Protein AF-A0A1B6FJM4-F1 (afdb_monomer_lite)

Sequence (148 aa):
LAMIADRFTEESERSKALGIALAFISFGCLVAPPFGGALYQFAGKEVPFLILAFVSLMDGFMLLLVMKPFKESMRDKREVGAAPTVPIWRLFMDPYIAVCAGALMMSNVALACLEQTISLWMEDNLTTDNWKIGMIWLPAFFPHVLGV

InterPro domains:
  IPR011701 Major facilitator superfamily [PF07690] (2-121)
  IPR020846 Major facilitator superfamily domain [PS50850] (1-71)
  IPR036259 MFS transporter superfamily [G3DSA:1.20.1250.20] (1-148)
  IPR036259 MFS transporter superfamily [SSF103473] (2-147)
  IPR050930 Major Facilitator Superfamily Vesicular Transporter [PTHR23506] (1-147)

pLDDT: mean 77.0, std 12.1, range [42.94, 94.31]

Structure (mmCIF, N/CA/C/O backbone):
data_AF-A0A1B6FJM4-F1
#
_entry.id   AF-A0A1B6FJM4-F1
#
loop_
_atom_site.group_PDB
_atom_site.id
_atom_site.type_symbol
_atom_site.label_atom_id
_atom_site.label_alt_id
_atom_site.label_comp_id
_atom_site.label_asym_id
_atom_site.label_entity_id
_atom_site.label_seq_id
_atom_site.pdbx_PDB_ins_code
_atom_site.Cartn_x
_atom_site.Cartn_y
_atom_site.Cartn_z
_atom_site.occupancy
_atom_site.B_iso_or_equiv
_atom_site.auth_seq_id
_atom_site.auth_comp_id
_atom_site.auth_asym_id
_atom_site.auth_atom_id
_atom_site.pdbx_PDB_model_num
ATOM 1 N N . LEU A 1 1 ? 2.940 -0.341 -12.141 1.00 64.81 1 LEU A N 1
ATOM 2 C CA . LEU A 1 1 ? 4.424 -0.315 -12.216 1.00 64.81 1 LEU A CA 1
ATOM 3 C C . LEU A 1 1 ? 4.950 -0.857 -13.545 1.00 64.81 1 LEU A C 1
ATOM 5 O O . LEU A 1 1 ? 5.543 -0.079 -14.276 1.00 64.81 1 LEU A O 1
ATOM 9 N N . ALA A 1 2 ? 4.673 -2.114 -13.924 1.00 68.12 2 ALA A N 1
ATOM 10 C CA . ALA A 1 2 ? 5.120 -2.669 -15.215 1.00 68.12 2 ALA A CA 1
ATOM 11 C C . ALA A 1 2 ? 4.677 -1.832 -16.436 1.00 68.12 2 ALA A C 1
ATOM 13 O O . ALA A 1 2 ? 5.475 -1.566 -17.324 1.00 68.12 2 ALA A O 1
ATOM 14 N N . MET A 1 3 ? 3.438 -1.329 -16.429 1.00 67.94 3 MET A N 1
ATOM 15 C CA . MET A 1 3 ? 2.909 -0.444 -17.480 1.00 67.94 3 MET A CA 1
ATOM 16 C C . MET A 1 3 ? 3.618 0.925 -17.550 1.00 67.94 3 MET A C 1
ATOM 18 O O . MET A 1 3 ? 3.718 1.513 -18.619 1.00 67.94 3 MET A O 1
ATOM 22 N N . ILE A 1 4 ? 4.126 1.430 -16.421 1.00 70.31 4 ILE A N 1
ATOM 23 C CA . ILE A 1 4 ? 4.894 2.685 -16.361 1.00 70.31 4 ILE A CA 1
ATOM 24 C C . ILE A 1 4 ? 6.312 2.428 -16.875 1.00 70.31 4 ILE A C 1
ATOM 26 O O . ILE A 1 4 ? 6.810 3.176 -17.708 1.00 70.31 4 ILE A O 1
ATOM 30 N N . ALA A 1 5 ? 6.928 1.331 -16.429 1.00 65.94 5 ALA A N 1
ATOM 31 C CA . ALA A 1 5 ? 8.262 0.924 -16.855 1.00 65.94 5 ALA A CA 1
ATOM 32 C C . ALA A 1 5 ? 8.359 0.648 -18.364 1.00 65.94 5 ALA A C 1
ATOM 34 O O . ALA A 1 5 ? 9.430 0.821 -18.929 1.00 65.94 5 ALA A O 1
ATOM 35 N N . ASP A 1 6 ? 7.257 0.244 -19.003 1.00 65.19 6 ASP A N 1
ATOM 36 C CA . ASP A 1 6 ? 7.198 0.028 -20.453 1.00 65.19 6 ASP A CA 1
ATOM 37 C C . ASP A 1 6 ? 7.016 1.322 -21.261 1.00 65.19 6 ASP A C 1
ATOM 39 O O . ASP A 1 6 ? 7.381 1.385 -22.429 1.00 65.19 6 ASP A O 1
ATOM 43 N N . ARG A 1 7 ? 6.440 2.365 -20.650 1.00 65.44 7 ARG A N 1
ATOM 44 C CA . ARG A 1 7 ? 6.142 3.637 -21.323 1.00 65.44 7 ARG A CA 1
ATOM 45 C C . ARG A 1 7 ? 7.310 4.625 -21.287 1.00 65.44 7 ARG A C 1
ATOM 47 O O . ARG A 1 7 ? 7.394 5.478 -22.164 1.00 65.44 7 ARG A O 1
ATOM 54 N N . PHE A 1 8 ? 8.187 4.514 -20.290 1.00 64.88 8 PHE A N 1
ATOM 55 C CA . PHE A 1 8 ? 9.391 5.334 -20.152 1.00 64.88 8 PHE A CA 1
ATOM 56 C C . PHE A 1 8 ? 10.628 4.482 -20.457 1.00 64.88 8 PHE A C 1
ATOM 58 O O . PHE A 1 8 ? 11.049 3.672 -19.632 1.00 64.88 8 PHE A O 1
ATOM 65 N N . THR A 1 9 ? 11.194 4.653 -21.653 1.00 59.97 9 THR A N 1
ATOM 66 C CA . THR A 1 9 ? 12.409 3.951 -22.103 1.00 59.97 9 THR A CA 1
ATOM 67 C C . THR A 1 9 ? 13.692 4.561 -21.534 1.00 59.97 9 THR A C 1
ATOM 69 O O . THR A 1 9 ? 14.680 3.849 -21.378 1.00 59.97 9 THR A O 1
ATOM 72 N N . GLU A 1 10 ? 13.670 5.849 -21.177 1.00 73.44 10 GLU A N 1
ATOM 73 C CA . GLU A 1 10 ? 14.772 6.544 -20.503 1.00 73.44 10 GLU A CA 1
ATOM 74 C C . GLU A 1 10 ? 14.863 6.141 -19.026 1.00 73.44 10 GLU A C 1
ATOM 76 O O . GLU A 1 10 ? 13.898 6.259 -18.268 1.00 73.44 10 GLU A O 1
ATOM 81 N N . GLU A 1 11 ? 16.037 5.675 -18.592 1.00 69.88 11 GLU A N 1
ATOM 82 C CA . GLU A 1 11 ? 16.238 5.121 -17.247 1.00 69.88 11 GLU A CA 1
ATOM 83 C C . GLU A 1 11 ? 16.029 6.168 -16.139 1.00 69.88 11 GLU A C 1
ATOM 85 O O . GLU A 1 11 ? 15.452 5.863 -15.089 1.00 69.88 11 GLU A O 1
ATOM 90 N N . SER A 1 12 ? 16.418 7.419 -16.407 1.00 73.25 12 SER A N 1
ATOM 91 C CA . SER A 1 12 ? 16.243 8.553 -15.493 1.00 73.25 12 SER A CA 1
ATOM 92 C C . SER A 1 12 ? 14.768 8.944 -15.324 1.00 73.25 12 SER A C 1
ATOM 94 O O . SER A 1 12 ? 14.282 9.092 -14.198 1.00 73.25 12 SER A O 1
ATOM 96 N N . GLU A 1 13 ? 14.020 9.036 -16.426 1.00 76.12 13 GLU A N 1
ATOM 97 C CA . GLU A 1 13 ? 12.589 9.350 -16.414 1.00 76.12 13 GLU A CA 1
ATOM 98 C C . GLU A 1 13 ? 11.762 8.204 -15.829 1.00 76.12 13 GLU A C 1
ATOM 100 O O . GLU A 1 13 ? 10.841 8.442 -15.046 1.00 76.12 13 GLU A O 1
ATOM 105 N N . ARG A 1 14 ? 12.138 6.955 -16.129 1.00 75.56 14 ARG A N 1
ATOM 106 C CA . ARG A 1 14 ? 11.522 5.753 -15.562 1.00 75.56 14 ARG A CA 1
ATOM 107 C C . ARG A 1 14 ? 11.674 5.714 -14.048 1.00 75.56 14 ARG A C 1
ATOM 109 O O . ARG A 1 14 ? 10.687 5.476 -13.357 1.00 75.56 14 ARG A O 1
ATOM 116 N N . SER A 1 15 ? 12.880 5.957 -13.530 1.00 78.06 15 SER A N 1
ATOM 117 C CA . SER A 1 15 ? 13.133 5.975 -12.085 1.00 78.06 15 SER A CA 1
ATOM 118 C C . SER A 1 15 ? 12.315 7.068 -11.391 1.00 78.06 15 SER A C 1
ATOM 120 O O . SER A 1 15 ? 11.637 6.802 -10.400 1.00 78.06 15 SER A O 1
ATOM 122 N N . LYS A 1 16 ? 12.259 8.273 -11.978 1.00 81.56 16 LYS A N 1
ATOM 123 C CA . LYS A 1 16 ? 11.437 9.379 -11.467 1.00 81.56 16 LYS A CA 1
ATOM 124 C C . LYS A 1 16 ? 9.940 9.045 -11.472 1.00 81.56 16 LYS A C 1
ATOM 126 O O . LYS A 1 16 ? 9.261 9.270 -10.473 1.00 81.56 16 LYS A O 1
ATOM 131 N N . ALA A 1 17 ? 9.420 8.494 -12.569 1.00 79.69 17 ALA A N 1
ATOM 132 C CA . ALA A 1 17 ? 8.010 8.127 -12.688 1.00 79.69 17 ALA A CA 1
ATOM 133 C C . ALA A 1 17 ? 7.622 6.983 -11.735 1.00 79.69 17 ALA A C 1
ATOM 135 O O . ALA A 1 17 ? 6.554 7.023 -11.125 1.00 79.69 17 ALA A O 1
ATOM 136 N N . LEU A 1 18 ? 8.495 5.983 -11.573 1.00 82.94 18 LEU A N 1
ATOM 137 C CA . LEU A 1 18 ? 8.306 4.903 -10.604 1.00 82.94 18 LEU A CA 1
ATOM 138 C C . LEU A 1 18 ? 8.356 5.427 -9.166 1.00 82.94 18 LEU A C 1
ATOM 140 O O . LEU A 1 18 ? 7.500 5.040 -8.377 1.00 82.94 18 LEU A O 1
ATOM 144 N N . GLY A 1 19 ? 9.289 6.327 -8.843 1.00 84.06 19 GLY A N 1
ATOM 145 C CA . GLY A 1 19 ? 9.390 6.957 -7.524 1.00 84.06 19 GLY A CA 1
ATOM 146 C C . GLY A 1 19 ? 8.126 7.733 -7.153 1.00 84.06 19 GLY A C 1
ATOM 147 O O . GLY A 1 19 ? 7.558 7.514 -6.088 1.00 84.06 19 GLY A O 1
ATOM 148 N N . ILE A 1 20 ? 7.608 8.552 -8.074 1.00 85.62 20 ILE A N 1
ATOM 149 C CA . ILE A 1 20 ? 6.339 9.271 -7.877 1.00 85.62 20 ILE A CA 1
ATOM 150 C C . ILE A 1 20 ? 5.178 8.285 -7.673 1.00 85.62 20 ILE A C 1
ATOM 152 O O . ILE A 1 20 ? 4.362 8.468 -6.772 1.00 85.62 20 ILE A O 1
ATOM 156 N N . ALA A 1 21 ? 5.104 7.216 -8.473 1.00 86.38 21 ALA A N 1
ATOM 157 C CA . ALA A 1 21 ? 4.059 6.204 -8.325 1.00 86.38 21 ALA A CA 1
ATOM 158 C C . ALA A 1 21 ? 4.135 5.471 -6.972 1.00 86.38 21 ALA A C 1
ATOM 160 O O . ALA A 1 21 ? 3.105 5.252 -6.339 1.00 86.38 21 ALA A O 1
ATOM 161 N N . LEU A 1 22 ? 5.339 5.117 -6.515 1.00 83.75 22 LEU A N 1
ATOM 162 C CA . LEU A 1 22 ? 5.575 4.487 -5.213 1.00 83.75 22 LEU A CA 1
ATOM 163 C C . LEU A 1 22 ? 5.183 5.415 -4.055 1.00 83.75 22 LEU A C 1
ATOM 165 O O . LEU A 1 22 ? 4.537 4.955 -3.114 1.00 83.75 22 LEU A O 1
ATOM 169 N N . ALA A 1 23 ? 5.481 6.713 -4.158 1.00 85.94 23 ALA A N 1
ATOM 170 C CA . ALA A 1 23 ? 5.066 7.708 -3.172 1.00 85.94 23 ALA A CA 1
ATOM 171 C C . ALA A 1 23 ? 3.535 7.795 -3.052 1.00 85.94 23 ALA A C 1
ATOM 173 O O . ALA A 1 23 ? 3.002 7.792 -1.943 1.00 85.94 23 ALA A O 1
ATOM 174 N N . PHE A 1 24 ? 2.804 7.787 -4.175 1.00 87.12 24 PHE A N 1
ATOM 175 C CA . PHE A 1 24 ? 1.336 7.766 -4.148 1.00 87.12 24 PHE A CA 1
ATOM 176 C C . PHE A 1 24 ? 0.759 6.472 -3.562 1.00 87.12 24 PHE A C 1
ATOM 178 O O . PHE A 1 24 ? -0.247 6.526 -2.855 1.00 87.12 24 PHE A O 1
ATOM 185 N N . ILE A 1 25 ? 1.386 5.319 -3.817 1.00 87.19 25 ILE A N 1
ATOM 186 C CA . ILE A 1 25 ? 0.974 4.041 -3.215 1.00 87.19 25 ILE A CA 1
ATOM 187 C C . ILE A 1 25 ? 1.159 4.088 -1.695 1.00 87.19 25 ILE A C 1
ATOM 189 O O . ILE A 1 25 ? 0.222 3.780 -0.964 1.00 87.19 25 ILE A O 1
ATOM 193 N N . SER A 1 26 ? 2.333 4.516 -1.223 1.00 83.12 26 SER A N 1
ATOM 194 C CA . SER A 1 26 ? 2.622 4.661 0.209 1.00 83.12 26 SER A CA 1
ATOM 195 C C . SER A 1 26 ? 1.643 5.629 0.884 1.00 83.12 26 SER A C 1
ATOM 197 O O . SER A 1 26 ? 1.044 5.296 1.909 1.00 83.12 26 SER A O 1
ATOM 199 N N . PHE A 1 27 ? 1.383 6.781 0.259 1.00 85.06 27 PHE A N 1
ATOM 200 C CA . PHE A 1 27 ? 0.394 7.743 0.741 1.00 85.06 27 PHE A CA 1
ATOM 201 C C . PHE A 1 27 ? -1.010 7.127 0.854 1.00 85.06 27 PHE A C 1
ATOM 203 O O . PHE A 1 27 ? -1.680 7.293 1.873 1.00 85.06 27 PHE A O 1
ATOM 210 N N . GLY A 1 28 ? -1.445 6.374 -0.162 1.00 86.00 28 GLY A N 1
ATOM 211 C CA . GLY A 1 28 ? -2.743 5.697 -0.166 1.00 86.00 28 GLY A CA 1
ATOM 212 C C . GLY A 1 28 ? -2.872 4.636 0.929 1.00 86.00 28 GLY A C 1
ATOM 213 O O . GLY A 1 28 ? -3.866 4.626 1.655 1.00 86.00 28 GLY A O 1
ATOM 214 N N . CYS A 1 29 ? -1.854 3.787 1.095 1.00 81.94 29 CYS A N 1
ATOM 215 C CA . CYS A 1 29 ? -1.807 2.783 2.161 1.00 81.94 29 CYS A CA 1
ATOM 216 C C . CYS A 1 29 ? -1.904 3.411 3.548 1.00 81.94 29 CYS A C 1
ATOM 218 O O . CYS A 1 29 ? -2.461 2.801 4.453 1.00 81.94 29 CYS A O 1
ATOM 220 N N . LEU A 1 30 ? -1.400 4.631 3.713 1.00 78.25 30 LEU A N 1
ATOM 221 C CA . LEU A 1 30 ? -1.397 5.269 5.010 1.00 78.25 30 LEU A CA 1
ATOM 222 C C . LEU A 1 30 ? -2.686 6.020 5.344 1.00 78.25 30 LEU A C 1
ATOM 224 O O . LEU A 1 30 ? -3.141 5.997 6.485 1.00 78.25 30 LEU A O 1
ATOM 228 N N . VAL A 1 31 ? -3.302 6.681 4.367 1.00 81.31 31 VAL A N 1
ATOM 229 C CA . VAL A 1 31 ? -4.604 7.330 4.582 1.00 81.31 31 VAL A CA 1
ATOM 230 C C . VAL A 1 31 ? -5.713 6.285 4.792 1.00 81.31 31 VAL A C 1
ATOM 232 O O . VAL A 1 31 ? -6.739 6.587 5.403 1.00 81.31 31 VAL A O 1
ATOM 235 N N . ALA A 1 32 ? -5.502 5.041 4.348 1.00 83.50 32 ALA A N 1
ATOM 236 C CA . ALA A 1 32 ? -6.491 3.972 4.429 1.00 83.50 32 ALA A CA 1
ATOM 237 C C . ALA A 1 32 ? -6.910 3.582 5.870 1.00 83.50 32 ALA A C 1
ATOM 239 O O . ALA A 1 32 ? -8.116 3.606 6.115 1.00 83.50 32 ALA A O 1
ATOM 240 N N . PRO A 1 33 ? -6.018 3.283 6.840 1.00 81.69 33 PRO A N 1
ATOM 241 C CA . PRO A 1 33 ? -6.414 2.965 8.218 1.00 81.69 33 PRO A CA 1
ATOM 242 C C . PRO A 1 33 ? -7.252 4.042 8.938 1.00 81.69 33 PRO A C 1
ATOM 244 O O . PRO A 1 33 ? -8.322 3.701 9.449 1.00 81.69 33 PRO A O 1
ATOM 247 N N . PRO A 1 34 ? -6.859 5.336 8.975 1.00 81.31 34 PRO A N 1
ATOM 248 C CA . PRO A 1 34 ? -7.649 6.355 9.663 1.00 81.31 34 PRO A CA 1
ATOM 249 C C . PRO A 1 34 ? -8.975 6.624 8.948 1.00 81.31 34 PRO A C 1
ATOM 251 O O . PRO A 1 34 ? -10.013 6.707 9.601 1.00 81.31 34 PRO A O 1
ATOM 254 N N . PHE A 1 35 ? -8.974 6.716 7.612 1.00 82.31 35 PHE A N 1
ATOM 255 C CA . PHE A 1 35 ? -10.196 6.975 6.849 1.00 82.31 35 PHE A CA 1
ATOM 256 C C . PHE A 1 35 ? -11.156 5.779 6.899 1.00 82.31 35 PHE A C 1
ATOM 258 O O . PHE A 1 35 ? -12.349 5.952 7.138 1.00 82.31 35 PHE A O 1
ATOM 265 N N . GLY A 1 36 ? -10.637 4.559 6.758 1.00 82.31 36 GLY A N 1
ATOM 266 C CA . GLY A 1 36 ? -11.401 3.320 6.877 1.00 82.31 36 GLY A CA 1
ATOM 267 C C . GLY A 1 36 ? -12.023 3.150 8.262 1.00 82.31 36 GLY A C 1
ATOM 268 O O . GLY A 1 36 ? -13.216 2.865 8.353 1.00 82.31 36 GLY A O 1
ATOM 269 N N . GLY A 1 37 ? -11.260 3.412 9.331 1.00 80.12 37 GLY A N 1
ATOM 270 C CA . GLY A 1 37 ? -11.760 3.382 10.709 1.00 80.12 37 GLY A CA 1
ATOM 271 C C . GLY A 1 37 ? -12.845 4.432 10.978 1.00 80.12 37 GLY A C 1
ATOM 272 O O . GLY A 1 37 ? -13.855 4.122 11.612 1.00 80.12 37 GLY A O 1
ATOM 273 N N . ALA A 1 38 ? -12.690 5.650 10.439 1.00 81.75 38 ALA A N 1
ATOM 274 C CA . ALA A 1 38 ? -13.706 6.704 10.534 1.00 81.75 38 ALA A CA 1
ATOM 275 C C . ALA A 1 38 ? -15.005 6.291 9.839 1.00 81.75 38 ALA A C 1
ATOM 277 O O . ALA A 1 38 ? -16.082 6.336 10.431 1.00 81.75 38 ALA A O 1
ATOM 278 N N . LEU A 1 39 ? -14.903 5.880 8.573 1.00 81.62 39 LEU A N 1
ATOM 279 C CA . LEU A 1 39 ? -16.060 5.521 7.762 1.00 81.62 39 LEU A CA 1
ATOM 280 C C . LEU A 1 39 ? -16.793 4.315 8.345 1.00 81.62 39 LEU A C 1
ATOM 282 O O . LEU A 1 39 ? -18.022 4.315 8.373 1.00 81.62 39 LEU A O 1
ATOM 286 N N . TYR A 1 40 ? -16.055 3.329 8.856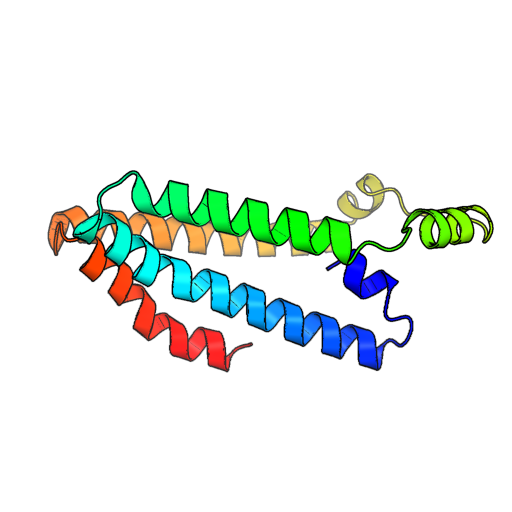 1.00 79.06 40 TYR A N 1
ATOM 287 C CA . TYR A 1 40 ? -16.634 2.173 9.529 1.00 79.06 40 TYR A CA 1
ATOM 288 C C . TYR A 1 40 ? -17.462 2.584 10.756 1.00 79.06 40 TYR A C 1
ATOM 290 O O . TYR A 1 40 ? -18.582 2.104 10.929 1.00 79.06 40 TYR A O 1
ATOM 298 N N . GLN A 1 41 ? -16.949 3.507 11.577 1.00 75.88 41 GLN A N 1
ATOM 299 C CA . GLN A 1 41 ? -17.623 3.945 12.799 1.00 75.88 41 GLN A CA 1
ATOM 300 C C . GLN A 1 41 ? -18.811 4.889 12.545 1.00 75.88 41 GLN A C 1
ATOM 302 O O . GLN A 1 41 ? -19.833 4.765 13.216 1.00 75.88 41 GLN A O 1
ATOM 307 N N . PHE A 1 42 ? -18.702 5.826 11.598 1.00 76.75 42 PHE A N 1
ATOM 308 C CA . PHE A 1 42 ? -19.734 6.848 11.367 1.00 76.75 42 PHE A CA 1
ATOM 309 C C . PHE A 1 42 ? -20.807 6.439 10.354 1.00 76.75 42 PHE A C 1
ATOM 311 O O . PHE A 1 42 ? -21.952 6.867 10.480 1.00 76.75 42 PHE A O 1
ATOM 318 N N . ALA A 1 43 ? -20.453 5.640 9.347 1.00 76.19 43 ALA A N 1
ATOM 319 C CA . ALA A 1 43 ? -21.342 5.294 8.237 1.00 76.19 43 ALA A CA 1
ATOM 320 C C . ALA A 1 43 ? -21.703 3.795 8.194 1.00 76.19 43 ALA A C 1
ATOM 322 O O . ALA A 1 43 ? -22.513 3.375 7.369 1.00 76.19 43 ALA A O 1
ATOM 323 N N . GLY A 1 44 ? -21.150 2.994 9.110 1.00 78.00 44 GLY A N 1
ATOM 324 C CA . GLY A 1 44 ? -21.411 1.564 9.234 1.00 78.00 44 GLY A CA 1
ATOM 325 C C . GLY A 1 44 ? -20.523 0.692 8.342 1.00 78.00 44 GLY A C 1
ATOM 326 O O . GLY A 1 44 ? -19.814 1.162 7.452 1.00 78.00 44 GLY A O 1
ATOM 327 N N . LYS A 1 45 ? -20.583 -0.625 8.574 1.00 77.25 45 LYS A N 1
ATOM 328 C CA . LYS A 1 45 ? -19.674 -1.625 7.983 1.00 77.25 45 LYS A CA 1
ATOM 329 C C . LYS A 1 45 ? -19.680 -1.709 6.453 1.00 77.25 45 LYS A C 1
ATOM 331 O O . LYS A 1 45 ? -18.702 -2.158 5.874 1.00 77.25 45 LYS A O 1
ATOM 336 N N . GLU A 1 46 ? -20.772 -1.320 5.796 1.00 81.94 46 GLU A N 1
ATOM 337 C CA . GLU A 1 46 ? -20.994 -1.551 4.355 1.00 81.94 46 GLU A CA 1
ATOM 338 C C . GLU A 1 46 ? -20.462 -0.404 3.485 1.00 81.94 46 GLU A C 1
ATOM 340 O O . GLU A 1 46 ? -20.080 -0.608 2.333 1.00 81.94 46 GLU A O 1
ATOM 345 N N . VAL A 1 47 ? -20.379 0.802 4.050 1.00 86.06 47 VAL A N 1
ATOM 346 C CA . VAL A 1 47 ? -20.012 2.027 3.330 1.00 86.06 47 VAL A CA 1
ATOM 347 C C . VAL A 1 47 ? -18.553 2.043 2.852 1.00 86.06 47 VAL A C 1
ATOM 349 O O . VAL A 1 47 ? -18.340 2.410 1.693 1.00 86.06 47 VAL A O 1
ATOM 352 N N . PRO A 1 48 ? -17.549 1.595 3.638 1.00 85.25 48 PRO A N 1
ATOM 353 C CA . PRO A 1 48 ? -16.178 1.472 3.146 1.00 85.25 48 PRO A CA 1
ATOM 354 C C . PRO A 1 48 ? -16.087 0.600 1.887 1.00 85.25 48 PRO A C 1
ATOM 356 O O . PRO A 1 48 ? -15.447 0.989 0.914 1.00 85.25 48 PRO A O 1
ATOM 359 N N . PHE A 1 49 ? -16.787 -0.539 1.860 1.00 86.88 49 PHE A N 1
ATOM 360 C CA . PHE A 1 49 ? -16.783 -1.443 0.706 1.00 86.88 49 PHE A CA 1
ATOM 361 C C . PHE A 1 49 ? -17.449 -0.824 -0.520 1.00 86.88 49 PHE A C 1
ATOM 363 O O . PHE A 1 49 ? -16.947 -0.984 -1.631 1.00 86.88 49 PHE A O 1
ATOM 370 N N . LEU A 1 50 ? -18.551 -0.096 -0.335 1.00 89.31 50 LEU A N 1
ATOM 371 C CA . LEU A 1 50 ? -19.257 0.545 -1.441 1.00 89.31 50 LEU A CA 1
ATOM 372 C C . LEU A 1 50 ? -18.427 1.674 -2.071 1.00 89.31 50 LEU A C 1
ATOM 374 O O . LEU A 1 50 ? -18.374 1.796 -3.294 1.00 89.31 50 LEU A O 1
ATOM 378 N N . ILE A 1 51 ? -17.720 2.452 -1.247 1.00 88.56 51 ILE A N 1
ATOM 379 C CA . ILE A 1 51 ? -16.791 3.486 -1.719 1.00 88.56 51 ILE A CA 1
ATOM 380 C C . ILE A 1 51 ? -15.609 2.848 -2.450 1.00 88.56 51 ILE A C 1
ATOM 382 O O . ILE A 1 51 ? -15.280 3.280 -3.553 1.00 88.56 51 ILE A O 1
ATOM 386 N N . LEU A 1 52 ? -15.011 1.788 -1.894 1.00 88.81 52 LEU A N 1
ATOM 387 C CA . LEU A 1 52 ? -13.930 1.050 -2.554 1.00 88.81 52 LEU A CA 1
ATOM 388 C C . LEU A 1 52 ? -14.374 0.472 -3.905 1.00 88.81 52 LEU A C 1
ATOM 390 O O . LEU A 1 52 ? -13.631 0.565 -4.881 1.00 88.81 52 LEU A O 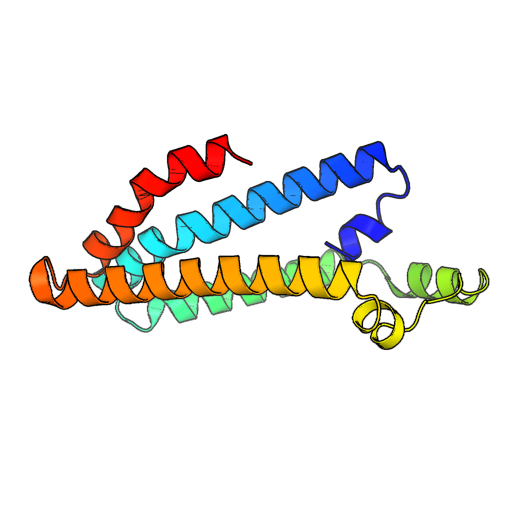1
ATOM 394 N N . ALA A 1 53 ? -15.593 -0.068 -3.989 1.00 90.56 53 ALA A N 1
ATOM 395 C CA . ALA A 1 53 ? -16.150 -0.588 -5.234 1.00 90.56 53 ALA A CA 1
ATOM 396 C C . ALA A 1 53 ? -16.322 0.518 -6.286 1.00 90.56 53 ALA A C 1
ATOM 398 O O . ALA A 1 53 ? -15.948 0.328 -7.442 1.00 90.56 53 ALA A O 1
ATOM 399 N N . PHE A 1 54 ? -16.834 1.688 -5.892 1.00 93.38 54 PHE A N 1
ATOM 400 C CA . PHE A 1 54 ? -16.994 2.820 -6.804 1.00 93.38 54 PHE A CA 1
ATOM 401 C C . PHE A 1 54 ? -15.644 3.375 -7.276 1.00 93.38 54 PHE A C 1
ATOM 403 O O . PHE A 1 54 ? -15.457 3.595 -8.471 1.00 93.38 54 PHE A O 1
ATOM 410 N N . VAL A 1 55 ? -14.680 3.537 -6.364 1.00 91.38 55 VAL A N 1
ATOM 411 C CA . VAL A 1 55 ? -13.313 3.972 -6.689 1.00 91.38 55 VAL A CA 1
ATOM 412 C C . VAL A 1 55 ? -12.640 2.981 -7.641 1.00 91.38 55 VAL A C 1
ATOM 414 O O . VAL A 1 55 ? -12.063 3.400 -8.640 1.00 91.38 55 VAL A O 1
ATOM 417 N N . SER A 1 56 ? -12.771 1.675 -7.389 1.00 91.50 56 SER A N 1
ATOM 418 C CA . SER A 1 56 ? -12.226 0.630 -8.262 1.00 91.50 56 SER A CA 1
ATOM 419 C C . SER A 1 56 ? -12.876 0.625 -9.647 1.00 91.50 56 SER A C 1
ATOM 421 O O . SER A 1 56 ? -12.178 0.466 -10.648 1.00 91.50 56 SER A O 1
ATOM 423 N N . LEU A 1 57 ? -14.191 0.844 -9.731 1.00 94.31 57 LEU A N 1
ATOM 424 C CA . LEU A 1 57 ? -14.895 0.952 -11.009 1.00 94.31 57 LEU A CA 1
ATOM 425 C C . LEU A 1 57 ? -14.407 2.176 -11.794 1.00 94.31 57 LEU A C 1
ATOM 427 O O . LEU A 1 57 ? -14.158 2.083 -12.996 1.00 94.31 57 LEU A O 1
ATOM 431 N N . MET A 1 58 ? -14.218 3.306 -11.110 1.00 92.44 58 MET A N 1
ATOM 432 C CA . MET A 1 58 ? -13.728 4.541 -11.716 1.00 92.44 58 MET A CA 1
ATOM 433 C C . MET A 1 58 ? -12.277 4.409 -12.206 1.00 92.44 58 MET A C 1
ATOM 435 O O . MET A 1 58 ? -11.980 4.826 -13.324 1.00 92.44 58 MET A O 1
ATOM 439 N N . ASP A 1 59 ? -11.398 3.777 -11.420 1.00 90.12 59 ASP A N 1
ATOM 440 C CA . ASP A 1 59 ? -10.019 3.457 -11.816 1.00 90.12 59 ASP A CA 1
ATOM 441 C C . ASP A 1 59 ? -9.988 2.511 -13.025 1.00 90.12 59 ASP A C 1
ATOM 443 O O . ASP A 1 59 ? -9.302 2.779 -14.010 1.00 90.12 59 ASP A O 1
ATOM 447 N N . GLY A 1 60 ? -10.823 1.466 -13.023 1.00 88.62 60 GLY A N 1
ATOM 448 C CA . GLY A 1 60 ? -10.974 0.559 -14.159 1.00 88.62 60 GLY A CA 1
ATOM 449 C C . GLY A 1 60 ? -11.443 1.275 -15.429 1.00 88.62 60 GLY A C 1
ATOM 450 O O . GLY A 1 60 ? -10.896 1.052 -16.508 1.00 88.62 60 GLY A O 1
ATOM 451 N N . PHE A 1 61 ? -12.409 2.188 -15.314 1.00 90.56 61 PHE A N 1
ATOM 452 C CA . PHE A 1 61 ? -12.863 3.003 -16.442 1.00 90.56 61 PHE A CA 1
ATOM 453 C C . PHE A 1 61 ? -11.767 3.950 -16.948 1.00 90.56 61 PHE A C 1
ATOM 455 O O . PHE A 1 61 ? -11.560 4.081 -18.155 1.00 90.56 61 PHE A O 1
ATOM 462 N N . MET A 1 62 ? -11.017 4.568 -16.036 1.00 86.06 62 MET A N 1
ATOM 463 C CA . MET A 1 62 ? -9.885 5.424 -16.377 1.00 86.06 62 MET A CA 1
ATOM 464 C C . MET A 1 62 ? -8.773 4.630 -17.073 1.00 86.06 62 MET A C 1
ATOM 466 O O . MET A 1 62 ? -8.248 5.090 -18.086 1.00 86.06 62 MET A O 1
ATOM 470 N N . LEU A 1 63 ? -8.469 3.413 -16.613 1.00 84.19 63 LEU A N 1
ATOM 471 C CA . LEU A 1 63 ? -7.552 2.492 -17.286 1.00 84.19 63 LEU A CA 1
ATOM 472 C C . LEU A 1 63 ? -8.045 2.134 -18.690 1.00 84.19 63 LEU A C 1
ATOM 474 O O . LEU A 1 63 ? -7.243 2.167 -19.618 1.00 84.19 63 LEU A O 1
ATOM 478 N N . LEU A 1 64 ? -9.343 1.869 -18.882 1.00 82.31 64 LEU A N 1
ATOM 479 C CA . LEU A 1 64 ? -9.919 1.587 -20.205 1.00 82.31 64 LEU A CA 1
ATOM 480 C C . LEU A 1 64 ? -9.805 2.777 -21.171 1.00 82.31 64 LEU A C 1
ATOM 482 O O . LEU A 1 64 ? -9.525 2.571 -22.350 1.00 82.31 64 LEU A O 1
ATOM 486 N N . LEU A 1 65 ? -9.986 4.011 -20.690 1.00 80.81 65 LEU A N 1
ATOM 487 C CA . LEU A 1 65 ? -9.832 5.219 -21.511 1.00 80.81 65 LEU A CA 1
ATOM 488 C C . LEU A 1 65 ? -8.363 5.555 -21.809 1.00 80.81 65 LEU A C 1
ATOM 490 O O . LEU A 1 65 ? -8.038 6.014 -22.906 1.00 80.81 65 LEU A O 1
ATOM 494 N N . VAL A 1 66 ? -7.471 5.353 -20.836 1.00 76.62 66 VAL A N 1
ATOM 495 C CA . VAL A 1 66 ? -6.040 5.678 -20.947 1.00 76.62 66 VAL A CA 1
ATOM 496 C C . VAL A 1 66 ? -5.269 4.593 -21.706 1.00 76.62 66 VAL A C 1
ATOM 498 O O . VAL A 1 66 ? -4.275 4.906 -22.371 1.00 76.62 66 VAL A O 1
ATOM 501 N N . MET A 1 67 ? -5.727 3.337 -21.674 1.00 65.62 67 MET A N 1
ATOM 502 C CA . MET A 1 67 ? -5.194 2.238 -22.484 1.00 65.62 67 MET A CA 1
ATOM 503 C C . MET A 1 67 ? -5.550 2.421 -23.971 1.00 65.62 67 MET A C 1
ATOM 505 O O . MET A 1 67 ? -6.366 1.703 -24.542 1.00 65.62 67 MET A O 1
ATOM 509 N N . LYS A 1 68 ? -4.862 3.344 -24.655 1.00 56.91 68 LYS A N 1
ATOM 510 C CA . LYS A 1 68 ? -4.618 3.238 -26.108 1.00 56.91 68 LYS A CA 1
ATOM 511 C C . LYS A 1 68 ? -3.819 1.955 -26.409 1.00 56.91 68 LYS A C 1
ATOM 513 O O . LYS A 1 68 ? -3.169 1.439 -25.499 1.00 56.91 68 LYS A O 1
ATOM 518 N N . PRO A 1 69 ? -3.906 1.375 -27.626 1.00 55.75 69 PRO A N 1
ATOM 519 C CA . PRO A 1 69 ? -3.777 -0.064 -27.833 1.00 55.75 69 PRO A CA 1
ATOM 520 C C . PRO A 1 69 ? -2.392 -0.579 -27.436 1.00 55.75 69 PRO A C 1
ATOM 522 O O . PRO A 1 69 ? -1.455 -0.612 -28.224 1.00 55.75 69 PRO A O 1
ATOM 525 N N . PHE A 1 70 ? -2.315 -1.119 -26.221 1.00 53.19 70 PHE A N 1
ATOM 526 C CA . PHE A 1 70 ? -1.207 -1.920 -25.692 1.00 53.19 70 PHE A CA 1
ATOM 527 C C . PHE A 1 70 ? -0.835 -3.105 -26.610 1.00 53.19 70 PHE A C 1
ATOM 529 O O . PHE A 1 70 ? 0.237 -3.699 -26.502 1.00 53.19 70 PHE A O 1
ATOM 536 N N . LYS A 1 71 ? -1.722 -3.425 -27.562 1.00 51.88 71 LYS A N 1
ATOM 537 C CA . LYS A 1 71 ? -1.510 -4.385 -28.642 1.00 51.88 71 LYS A CA 1
ATOM 538 C C . LYS A 1 71 ? -0.345 -4.006 -29.567 1.00 51.88 71 LYS A C 1
ATOM 540 O O . LYS A 1 71 ? 0.246 -4.920 -30.122 1.00 51.88 71 LYS A O 1
ATOM 545 N N . GLU A 1 72 ? 0.003 -2.725 -29.720 1.00 51.41 72 GLU A N 1
ATOM 546 C CA . GLU A 1 72 ? 1.158 -2.315 -30.540 1.00 51.41 72 GLU A CA 1
ATOM 547 C C . GLU A 1 72 ? 2.491 -2.525 -29.803 1.00 51.41 72 GLU A C 1
ATOM 549 O O . GLU A 1 72 ? 3.360 -3.186 -30.358 1.00 51.41 72 GLU A O 1
ATOM 554 N N . SER A 1 73 ? 2.618 -2.134 -28.524 1.00 51.62 73 SER A N 1
ATOM 555 C CA . SER A 1 73 ? 3.841 -2.378 -27.717 1.00 51.62 73 SER A CA 1
ATOM 556 C C . SER A 1 73 ? 4.136 -3.878 -27.519 1.00 51.62 73 SER A C 1
ATOM 558 O O . SER A 1 73 ? 5.271 -4.338 -27.648 1.00 51.62 73 SER A O 1
ATOM 560 N N . MET A 1 74 ? 3.097 -4.691 -27.279 1.00 50.75 74 MET A N 1
ATOM 561 C CA . MET A 1 74 ? 3.245 -6.153 -27.167 1.00 50.75 74 MET A CA 1
ATOM 562 C C . MET A 1 74 ? 3.551 -6.834 -28.507 1.00 50.75 74 MET A C 1
ATOM 564 O O . MET A 1 74 ? 4.148 -7.911 -28.518 1.00 50.75 74 MET A O 1
ATOM 568 N N . ARG A 1 75 ? 3.131 -6.242 -29.634 1.00 51.25 75 ARG A N 1
ATOM 569 C CA . ARG A 1 75 ? 3.466 -6.744 -30.971 1.00 51.25 75 ARG A CA 1
ATOM 570 C C . ARG A 1 75 ? 4.911 -6.397 -31.327 1.00 51.25 75 ARG A C 1
ATOM 572 O O . ARG A 1 75 ? 5.613 -7.274 -31.814 1.00 51.25 75 ARG A O 1
ATOM 579 N N . ASP A 1 76 ? 5.379 -5.211 -30.950 1.00 52.28 76 ASP A N 1
ATOM 580 C CA . ASP A 1 76 ? 6.764 -4.772 -31.147 1.00 52.28 76 ASP A CA 1
ATOM 581 C C . ASP A 1 76 ? 7.758 -5.626 -30.334 1.00 52.28 76 ASP A C 1
ATOM 583 O O . ASP A 1 76 ? 8.762 -6.094 -30.860 1.00 52.28 76 ASP A O 1
ATOM 587 N N . LYS A 1 77 ? 7.416 -5.999 -29.089 1.00 52.97 77 LYS A N 1
ATOM 588 C CA . LYS A 1 77 ? 8.189 -6.976 -28.284 1.00 52.97 77 LYS A CA 1
ATOM 589 C C . LYS A 1 77 ? 8.192 -8.407 -28.829 1.00 52.97 77 LYS A C 1
ATOM 591 O O . LYS A 1 77 ? 8.997 -9.228 -28.393 1.00 52.97 77 LYS A O 1
ATOM 596 N N . AR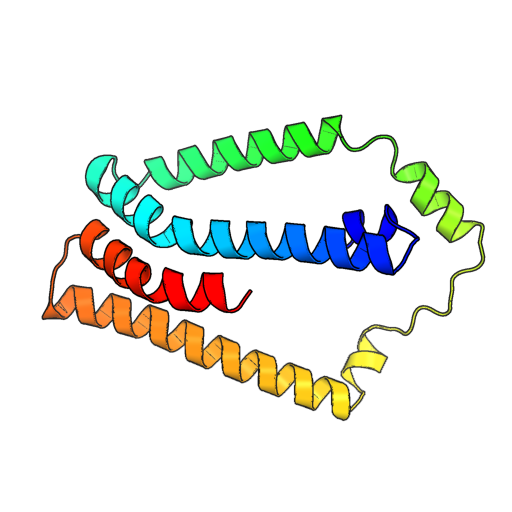G A 1 78 ? 7.256 -8.740 -29.721 1.00 50.12 78 ARG A N 1
ATOM 597 C CA . ARG A 1 78 ? 7.187 -10.047 -30.391 1.00 50.12 78 ARG A CA 1
ATOM 598 C C . ARG A 1 78 ? 7.941 -10.035 -31.725 1.00 50.12 78 ARG A C 1
ATOM 600 O O . ARG A 1 78 ? 8.378 -11.095 -32.162 1.00 50.12 78 ARG A O 1
ATOM 607 N N . GLU A 1 79 ? 8.085 -8.861 -32.343 1.00 48.59 79 GLU A N 1
ATOM 608 C CA . GLU A 1 79 ? 8.808 -8.628 -33.601 1.00 48.59 79 GLU A CA 1
ATOM 609 C C . GLU A 1 79 ? 10.306 -8.328 -33.360 1.00 48.59 79 GLU A C 1
ATOM 611 O O . GLU A 1 79 ? 11.155 -8.810 -34.110 1.00 48.59 79 GLU A O 1
ATOM 616 N N . VAL A 1 80 ? 10.662 -7.650 -32.262 1.00 49.06 80 VAL A N 1
ATOM 617 C CA . VAL A 1 80 ? 12.045 -7.497 -31.784 1.00 49.06 80 VAL A CA 1
ATOM 618 C C . VAL A 1 80 ? 12.377 -8.698 -30.903 1.00 49.06 80 VAL A C 1
ATOM 620 O O . VAL A 1 80 ? 11.918 -8.787 -29.767 1.00 49.06 80 VAL A O 1
ATOM 623 N N . GLY A 1 81 ? 13.125 -9.649 -31.471 1.00 42.94 81 GLY A N 1
ATOM 624 C CA . GLY A 1 81 ? 13.476 -10.944 -30.882 1.00 42.94 81 GLY A CA 1
ATOM 625 C C . GLY A 1 81 ? 13.589 -10.918 -29.360 1.00 42.94 81 GLY A C 1
ATOM 626 O O . GLY A 1 81 ? 14.418 -10.199 -28.807 1.00 42.94 81 GLY A O 1
ATOM 627 N N . ALA A 1 82 ? 12.724 -11.705 -28.712 1.00 45.75 82 ALA A N 1
ATOM 628 C CA . ALA A 1 82 ? 12.621 -11.838 -27.269 1.00 45.75 82 ALA A CA 1
ATOM 629 C C . ALA A 1 82 ? 14.012 -11.837 -26.620 1.00 45.75 82 ALA A C 1
ATOM 631 O O . ALA A 1 82 ? 14.757 -12.814 -26.729 1.00 45.75 82 ALA A O 1
ATOM 632 N N . ALA A 1 83 ? 14.353 -10.741 -25.934 1.00 52.41 83 ALA A N 1
ATOM 633 C CA . ALA A 1 83 ? 15.451 -10.747 -24.979 1.00 52.41 83 ALA A CA 1
ATOM 634 C C . ALA A 1 83 ? 15.281 -12.000 -24.102 1.00 52.41 83 ALA A C 1
ATOM 636 O O . ALA A 1 83 ? 14.141 -12.288 -23.711 1.00 52.41 83 ALA A O 1
ATOM 637 N N . PRO A 1 84 ? 16.350 -12.779 -23.845 1.00 53.78 84 PRO A N 1
ATOM 638 C CA . PRO A 1 84 ? 16.241 -14.089 -23.219 1.00 53.78 84 PRO A CA 1
ATOM 639 C C . PRO A 1 84 ? 15.504 -13.937 -21.893 1.00 53.78 84 PRO A C 1
ATOM 641 O O . PRO A 1 84 ? 16.042 -13.422 -20.915 1.00 53.78 84 PRO A O 1
ATOM 644 N N . THR A 1 85 ? 14.231 -14.328 -21.879 1.00 59.19 85 THR A N 1
ATOM 645 C CA . THR A 1 85 ? 13.394 -14.211 -20.695 1.00 59.19 85 THR A CA 1
ATOM 646 C C . THR A 1 85 ? 13.905 -15.286 -19.759 1.00 59.19 85 THR A C 1
ATOM 648 O O . THR A 1 85 ? 13.678 -16.475 -19.985 1.00 59.19 85 THR A O 1
ATOM 651 N N . VAL A 1 86 ? 14.691 -14.895 -18.756 1.00 68.88 86 VAL A N 1
ATOM 652 C CA . VAL A 1 86 ? 15.134 -15.843 -17.738 1.00 68.88 86 VAL A CA 1
ATOM 653 C C . VAL A 1 86 ? 13.877 -16.404 -17.064 1.00 68.88 86 VAL A C 1
ATOM 655 O O . VAL A 1 86 ? 13.053 -15.630 -16.572 1.00 68.88 86 VAL A O 1
ATOM 658 N N . PRO A 1 87 ? 13.652 -17.729 -17.092 1.00 77.69 87 PRO A N 1
ATOM 659 C CA . PRO A 1 87 ? 12.450 -18.297 -16.500 1.00 77.69 87 PRO A CA 1
ATOM 660 C C . PRO A 1 87 ? 12.433 -17.987 -15.000 1.00 77.69 87 PRO A C 1
ATOM 662 O O . PRO A 1 87 ? 13.443 -18.187 -14.326 1.00 77.69 87 PRO A O 1
ATOM 665 N N . ILE A 1 88 ? 11.289 -17.524 -14.475 1.00 76.94 88 ILE A N 1
ATOM 666 C CA . ILE A 1 88 ? 11.126 -17.096 -13.067 1.00 76.94 88 ILE A CA 1
ATOM 667 C C . ILE A 1 88 ? 11.644 -18.151 -12.075 1.00 76.94 88 ILE A C 1
ATOM 669 O O . ILE A 1 88 ? 12.256 -17.814 -11.0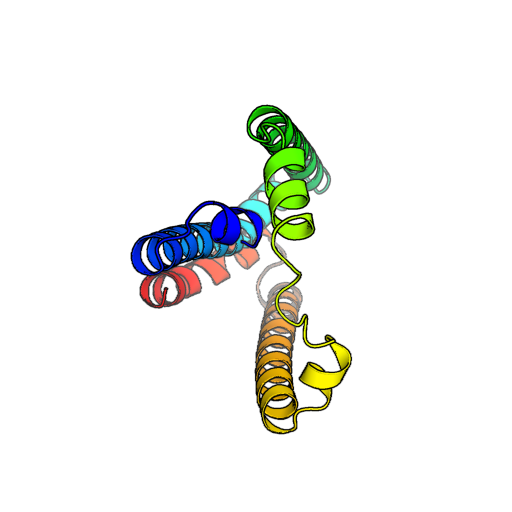67 1.00 76.94 88 ILE A O 1
ATOM 673 N N . TRP A 1 89 ? 11.471 -19.436 -12.396 1.00 77.06 89 TRP A N 1
ATOM 674 C CA . TRP A 1 89 ? 11.967 -20.554 -11.591 1.00 77.06 89 TRP A CA 1
ATOM 675 C C . TRP A 1 89 ? 13.490 -20.570 -11.441 1.00 77.06 89 TRP A C 1
ATOM 677 O O . TRP A 1 89 ? 13.997 -20.902 -10.374 1.00 77.06 89 TRP A O 1
ATOM 687 N N . ARG A 1 90 ? 14.229 -20.168 -12.480 1.00 77.38 90 ARG A N 1
ATOM 688 C CA . ARG A 1 90 ? 15.693 -20.074 -12.438 1.00 77.38 90 ARG A CA 1
ATOM 689 C C . ARG A 1 90 ? 16.159 -18.900 -11.579 1.00 77.38 90 ARG A C 1
ATOM 691 O O . ARG A 1 90 ? 17.205 -19.000 -10.957 1.00 77.38 90 ARG A O 1
ATOM 698 N N . LEU A 1 91 ? 15.365 -17.830 -11.524 1.00 79.25 91 LEU A N 1
ATOM 699 C CA . LEU A 1 91 ? 15.608 -16.684 -10.649 1.00 79.25 91 LEU A CA 1
ATOM 700 C C . LEU A 1 91 ? 15.357 -17.043 -9.176 1.00 79.25 91 LEU A C 1
ATOM 702 O O . LEU A 1 91 ? 16.130 -16.663 -8.309 1.00 79.25 91 LEU A O 1
ATOM 706 N N . PHE A 1 92 ? 14.309 -17.823 -8.899 1.00 76.25 92 PHE A N 1
ATOM 707 C CA . PHE A 1 92 ? 14.005 -18.298 -7.546 1.00 76.25 92 PHE A CA 1
ATOM 708 C C . PHE A 1 92 ? 15.014 -19.341 -7.033 1.00 76.25 92 PHE A C 1
ATOM 710 O O . PHE A 1 92 ? 15.220 -19.464 -5.831 1.00 76.25 92 PHE A O 1
ATOM 717 N N . MET A 1 93 ? 15.659 -20.081 -7.941 1.00 81.94 93 MET A N 1
ATOM 718 C CA . MET A 1 93 ? 16.755 -21.005 -7.621 1.00 81.94 93 MET A CA 1
ATOM 719 C C . MET A 1 93 ? 18.095 -20.309 -7.341 1.00 81.94 93 MET A C 1
ATOM 721 O O . MET A 1 93 ? 19.034 -20.979 -6.912 1.00 81.94 93 MET A O 1
ATOM 725 N N . ASP A 1 94 ? 18.214 -18.999 -7.582 1.00 88.44 94 ASP A N 1
ATOM 726 C CA . ASP A 1 94 ? 19.422 -18.254 -7.238 1.00 88.44 94 ASP A CA 1
ATOM 727 C C . ASP A 1 94 ? 19.493 -18.057 -5.709 1.00 88.44 94 ASP A C 1
ATOM 729 O O . ASP A 1 94 ? 18.592 -17.439 -5.129 1.00 88.44 94 ASP A O 1
ATOM 733 N N . PRO A 1 95 ? 20.543 -18.559 -5.031 1.00 86.81 95 PRO A N 1
ATOM 734 C CA . PRO A 1 95 ? 20.645 -18.494 -3.577 1.00 86.81 95 PRO A CA 1
ATOM 735 C C . PRO A 1 95 ? 20.685 -17.056 -3.047 1.00 86.81 95 PRO A C 1
ATOM 737 O O . PRO A 1 95 ? 20.161 -16.801 -1.966 1.00 86.81 95 PRO A O 1
ATOM 740 N N . TYR A 1 96 ? 21.248 -16.100 -3.791 1.00 87.19 96 TYR A N 1
ATOM 741 C CA . TYR A 1 96 ? 21.293 -14.703 -3.354 1.00 87.19 96 TYR A CA 1
ATOM 742 C C . TYR A 1 96 ? 19.905 -14.066 -3.397 1.00 87.19 96 TYR A C 1
ATOM 744 O O . TYR A 1 96 ? 19.494 -13.394 -2.451 1.00 87.19 96 TYR A O 1
ATOM 752 N N . ILE A 1 97 ? 19.151 -14.332 -4.464 1.00 87.88 97 ILE A N 1
ATOM 753 C CA . ILE A 1 97 ? 17.789 -13.814 -4.626 1.00 87.88 97 ILE A CA 1
ATOM 754 C C . ILE A 1 97 ? 16.853 -14.466 -3.611 1.00 87.88 97 ILE A C 1
ATOM 756 O O . ILE A 1 97 ? 16.050 -13.767 -2.998 1.00 87.88 97 ILE A O 1
ATOM 760 N N . ALA A 1 98 ? 16.990 -15.772 -3.375 1.00 87.75 98 ALA A N 1
ATOM 761 C CA . ALA A 1 98 ? 16.209 -16.491 -2.376 1.00 87.75 98 ALA A CA 1
ATOM 762 C C . ALA A 1 98 ? 16.452 -15.959 -0.953 1.00 87.75 98 ALA A C 1
ATOM 764 O O . ALA A 1 98 ? 15.493 -15.770 -0.205 1.00 87.75 98 ALA A O 1
ATOM 765 N N . VAL A 1 99 ? 17.704 -15.654 -0.586 1.00 92.19 99 VAL A N 1
ATOM 766 C CA . VAL A 1 99 ? 18.032 -15.069 0.727 1.00 92.19 99 VAL A CA 1
ATOM 767 C C . VAL A 1 99 ? 17.451 -13.663 0.864 1.00 92.19 99 VAL A C 1
ATOM 769 O O . VAL A 1 99 ? 16.801 -13.374 1.868 1.00 92.19 99 VAL A O 1
ATOM 772 N N . CYS A 1 100 ? 17.618 -12.797 -0.139 1.00 90.00 100 CYS A N 1
ATOM 773 C CA . CYS A 1 100 ? 17.039 -11.452 -0.112 1.00 90.00 100 CYS A CA 1
ATOM 774 C C . CYS A 1 100 ? 15.505 -11.490 -0.062 1.00 90.00 100 CYS A C 1
ATOM 776 O O . CYS A 1 100 ? 14.899 -10.791 0.747 1.00 90.00 100 CYS A O 1
ATOM 778 N N . ALA A 1 101 ? 14.870 -12.331 -0.881 1.00 88.75 101 ALA A N 1
ATOM 779 C CA . ALA A 1 101 ? 13.419 -12.497 -0.896 1.00 88.75 101 ALA A CA 1
ATOM 780 C C . ALA A 1 101 ? 12.899 -13.060 0.434 1.00 88.75 101 ALA A C 1
ATOM 782 O O . ALA A 1 101 ? 11.906 -12.562 0.959 1.00 88.75 101 ALA A O 1
ATOM 783 N N . GLY A 1 102 ? 13.593 -14.044 1.010 1.00 90.94 102 GLY A N 1
ATOM 784 C CA . GLY A 1 102 ? 13.275 -14.600 2.322 1.00 90.94 102 GLY A CA 1
ATOM 785 C C . GLY A 1 102 ? 13.396 -13.562 3.439 1.00 90.94 102 GLY A C 1
ATOM 786 O O . GLY A 1 102 ? 12.493 -13.444 4.262 1.00 90.94 102 GLY A O 1
ATOM 787 N N . ALA A 1 103 ? 14.460 -12.754 3.438 1.00 91.62 103 ALA A N 1
ATOM 788 C CA . ALA A 1 103 ? 14.643 -11.676 4.410 1.00 91.62 103 ALA A CA 1
ATOM 789 C C . ALA A 1 103 ? 13.544 -10.604 4.298 1.00 91.62 103 ALA A C 1
ATOM 791 O O . ALA A 1 103 ? 12.964 -10.210 5.310 1.00 91.62 103 ALA A O 1
ATOM 792 N N . LEU A 1 104 ? 13.205 -10.182 3.074 1.00 90.31 104 LEU A N 1
ATOM 793 C CA . LEU A 1 104 ? 12.109 -9.240 2.820 1.00 90.31 104 LEU A CA 1
ATOM 794 C C . LEU A 1 104 ? 10.757 -9.810 3.267 1.00 90.31 104 LEU A C 1
ATOM 796 O O . LEU A 1 104 ? 9.969 -9.111 3.903 1.00 90.31 104 LEU A O 1
ATOM 800 N N . MET A 1 105 ? 10.501 -11.088 2.981 1.00 91.38 105 MET A N 1
ATOM 801 C CA . MET A 1 105 ? 9.284 -11.770 3.412 1.00 91.38 105 MET A CA 1
ATOM 802 C C . MET A 1 105 ? 9.189 -11.817 4.939 1.00 91.38 105 MET A C 1
ATOM 804 O O . MET A 1 105 ? 8.162 -11.431 5.490 1.00 91.38 105 MET A O 1
ATOM 808 N N . MET A 1 106 ? 10.259 -12.221 5.630 1.00 92.56 106 MET A N 1
ATOM 809 C CA . MET A 1 106 ? 10.287 -12.269 7.095 1.00 92.56 106 MET A CA 1
ATOM 810 C C . MET A 1 106 ? 10.082 -10.886 7.719 1.00 92.56 106 MET A C 1
ATOM 812 O O . MET A 1 106 ? 9.342 -10.763 8.695 1.00 92.56 106 MET A O 1
ATOM 816 N N . SER A 1 107 ? 10.669 -9.839 7.132 1.00 88.94 107 SER A N 1
ATOM 817 C CA . SER A 1 107 ? 10.466 -8.465 7.598 1.00 88.94 107 SER A CA 1
ATOM 818 C C . SER A 1 107 ? 9.008 -8.015 7.456 1.00 88.94 107 SER A C 1
ATOM 820 O O . SER A 1 107 ? 8.470 -7.400 8.376 1.00 88.94 107 SER A O 1
ATOM 822 N N . ASN A 1 108 ? 8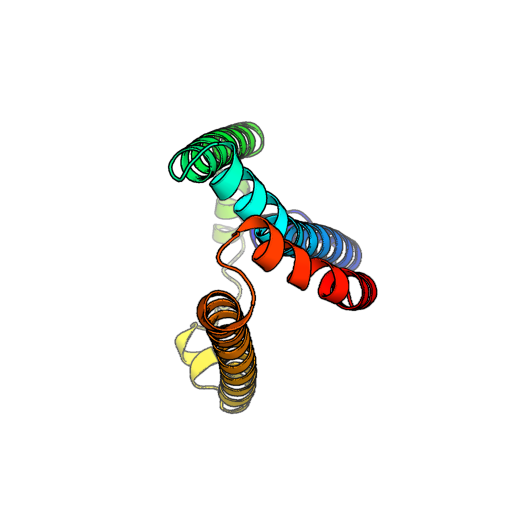.352 -8.342 6.338 1.00 88.94 108 ASN A N 1
ATOM 823 C CA . ASN A 1 108 ? 6.948 -7.986 6.116 1.00 88.94 108 ASN A CA 1
ATOM 824 C C . ASN A 1 108 ? 5.991 -8.794 7.000 1.00 88.94 108 ASN A C 1
ATOM 826 O O . ASN A 1 108 ? 4.999 -8.248 7.474 1.00 88.94 108 ASN A O 1
ATOM 830 N N . VAL A 1 109 ? 6.288 -10.070 7.264 1.00 91.44 109 VAL A N 1
ATOM 831 C CA . VAL A 1 109 ? 5.488 -10.903 8.177 1.00 91.44 109 VAL A CA 1
ATOM 832 C C . VAL A 1 109 ? 5.549 -10.358 9.601 1.00 91.44 109 VAL A C 1
ATOM 834 O O . VAL A 1 109 ? 4.513 -10.236 10.248 1.00 91.44 109 VAL A O 1
ATOM 837 N N . ALA A 1 110 ? 6.739 -9.988 10.083 1.00 89.31 110 ALA A N 1
ATOM 838 C CA . ALA A 1 110 ? 6.889 -9.402 11.412 1.00 89.31 110 ALA A CA 1
ATOM 839 C C . ALA A 1 110 ? 6.079 -8.101 11.556 1.00 89.31 110 ALA A C 1
ATOM 841 O O . ALA A 1 110 ? 5.379 -7.926 12.553 1.00 89.31 110 ALA A O 1
ATOM 842 N N . LEU A 1 111 ? 6.126 -7.227 10.543 1.00 85.19 111 LEU A N 1
ATOM 843 C CA . LEU A 1 111 ? 5.363 -5.978 10.520 1.00 85.19 111 LEU A CA 1
ATOM 844 C C . LEU A 1 111 ? 3.850 -6.239 10.499 1.00 85.19 111 LEU A C 1
ATOM 846 O O . LEU A 1 111 ? 3.128 -5.667 11.311 1.00 85.19 111 LEU A O 1
ATOM 850 N N . ALA A 1 112 ? 3.385 -7.157 9.647 1.00 86.88 112 ALA A N 1
ATOM 851 C CA . ALA A 1 112 ? 1.972 -7.520 9.561 1.00 86.88 112 ALA A CA 1
ATOM 852 C C . ALA A 1 112 ? 1.444 -8.098 10.884 1.00 86.88 112 ALA A C 1
ATOM 854 O O . ALA A 1 112 ? 0.380 -7.704 11.355 1.00 86.88 112 ALA A O 1
ATOM 855 N N . CYS A 1 113 ? 2.194 -8.994 11.530 1.00 88.62 113 CYS A N 1
ATOM 856 C CA . CYS A 1 113 ? 1.805 -9.545 12.829 1.00 88.62 113 CYS A CA 1
ATOM 857 C C . CYS A 1 113 ? 1.736 -8.465 13.913 1.00 88.62 113 CYS A C 1
ATOM 859 O O . CYS A 1 113 ? 0.832 -8.493 14.748 1.00 88.62 113 CYS A O 1
ATOM 861 N N . LEU A 1 114 ? 2.673 -7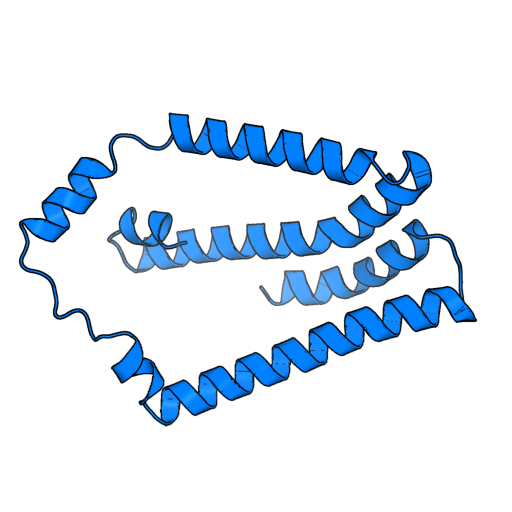.517 13.907 1.00 86.38 114 LEU A N 1
ATOM 862 C CA . LEU A 1 114 ? 2.707 -6.419 14.866 1.00 86.38 114 LEU A CA 1
ATOM 863 C C . LEU A 1 114 ? 1.497 -5.493 14.679 1.00 86.38 114 LEU A C 1
ATOM 865 O O . LEU A 1 114 ? 0.837 -5.166 15.660 1.00 86.38 114 LEU A O 1
ATOM 869 N N . GLU A 1 115 ? 1.138 -5.165 13.437 1.00 81.56 115 GLU A N 1
ATOM 870 C CA . GLU A 1 115 ? -0.060 -4.383 13.109 1.00 81.56 115 GLU A CA 1
ATOM 871 C C . GLU A 1 115 ? -1.359 -5.058 13.583 1.00 81.56 115 GLU A C 1
ATOM 873 O O . GLU A 1 115 ? -2.180 -4.423 14.254 1.00 81.56 115 GLU A O 1
ATOM 878 N N . GLN A 1 116 ? -1.518 -6.361 13.318 1.00 84.75 116 GLN A N 1
ATOM 879 C CA . GLN A 1 116 ? -2.690 -7.129 13.760 1.00 84.75 116 GLN A CA 1
ATOM 880 C C . GLN A 1 116 ? -2.758 -7.240 15.292 1.00 84.75 116 GLN A C 1
ATOM 882 O O . GLN A 1 116 ? -3.811 -7.030 15.890 1.00 84.75 116 GLN A O 1
ATOM 887 N N . THR A 1 117 ? -1.627 -7.520 15.947 1.00 86.81 117 THR A N 1
ATOM 888 C CA . THR A 1 117 ? -1.569 -7.709 17.408 1.00 86.81 117 THR A CA 1
ATOM 889 C C . THR A 1 117 ? -1.835 -6.408 18.158 1.00 86.81 117 THR A C 1
ATOM 891 O O . THR A 1 117 ? -2.546 -6.406 19.159 1.00 86.81 117 THR A O 1
ATOM 894 N N . ILE A 1 118 ? -1.285 -5.293 17.671 1.00 84.56 118 ILE A N 1
ATOM 895 C CA . ILE A 1 118 ? -1.497 -3.967 18.255 1.00 84.56 118 ILE A CA 1
ATOM 896 C C . ILE A 1 118 ? -2.970 -3.568 18.160 1.00 84.56 118 ILE A C 1
ATOM 898 O O . ILE A 1 118 ? -3.529 -3.095 19.148 1.00 84.56 118 ILE A O 1
ATOM 902 N N . SER A 1 119 ? -3.598 -3.801 17.006 1.00 82.12 119 SER A N 1
ATOM 903 C CA . SER A 1 119 ? -5.021 -3.515 16.798 1.00 82.12 119 SER A CA 1
ATOM 904 C C . SER A 1 119 ? -5.901 -4.325 17.758 1.00 82.12 119 SER A C 1
ATOM 906 O O . SER A 1 119 ? -6.747 -3.744 18.435 1.00 82.12 119 SER A O 1
ATOM 908 N N . LEU A 1 120 ? -5.632 -5.630 17.896 1.00 84.19 120 LEU A N 1
ATOM 909 C CA . LEU A 1 120 ? -6.357 -6.521 18.810 1.00 84.19 120 LEU A CA 1
ATOM 910 C C . LEU A 1 120 ? -6.188 -6.104 20.281 1.00 84.19 120 LEU A C 1
ATOM 912 O O . LEU A 1 120 ? -7.159 -5.969 21.019 1.00 84.19 120 LEU A O 1
ATOM 916 N N . TRP A 1 121 ? -4.950 -5.838 20.711 1.00 85.88 121 TRP A N 1
ATOM 917 C CA . TRP A 1 121 ? -4.671 -5.437 22.092 1.00 85.88 121 TRP A CA 1
ATOM 918 C C . TRP A 1 121 ? -5.356 -4.116 22.465 1.00 85.88 121 TRP A C 1
ATOM 920 O O . TRP A 1 121 ? -5.818 -3.958 23.599 1.00 85.88 121 TRP A O 1
ATOM 930 N N . MET A 1 122 ? -5.430 -3.173 21.520 1.00 80.94 122 MET A N 1
ATOM 931 C CA . MET A 1 122 ? -6.105 -1.889 21.712 1.00 80.94 122 MET A CA 1
ATOM 932 C C . MET A 1 122 ? -7.615 -2.020 21.866 1.00 80.94 122 MET A C 1
ATOM 934 O O . MET A 1 122 ? -8.193 -1.287 22.672 1.00 80.94 122 MET A O 1
ATOM 938 N N . GLU A 1 123 ? -8.230 -2.930 21.112 1.00 80.56 123 GLU A N 1
ATOM 939 C CA . GLU A 1 123 ? -9.658 -3.222 21.215 1.00 80.56 123 GLU A CA 1
ATOM 940 C C . GLU A 1 123 ? -10.008 -3.770 22.607 1.00 80.56 123 GLU A C 1
ATOM 942 O O . GLU A 1 123 ? -10.980 -3.320 23.217 1.00 80.56 123 GLU A O 1
ATOM 947 N N . ASP A 1 124 ? -9.155 -4.645 23.152 1.00 81.94 124 ASP A N 1
ATOM 948 C CA . ASP A 1 124 ? -9.362 -5.284 24.456 1.00 81.94 124 ASP A CA 1
ATOM 949 C C . ASP A 1 124 ? -9.036 -4.379 25.662 1.00 81.94 124 ASP A C 1
ATOM 951 O O . ASP A 1 124 ? -9.697 -4.467 26.697 1.00 81.94 124 ASP A O 1
ATOM 955 N N . ASN A 1 125 ? -8.002 -3.527 25.572 1.00 79.50 125 ASN A N 1
ATOM 956 C CA . ASN A 1 125 ? -7.454 -2.811 26.741 1.00 79.50 125 ASN A CA 1
ATOM 957 C C . ASN A 1 125 ? -7.687 -1.296 26.741 1.00 79.50 125 ASN A C 1
ATOM 959 O O . ASN A 1 125 ? -7.599 -0.676 27.802 1.00 79.50 125 ASN A O 1
ATOM 963 N N . LEU A 1 126 ? -7.928 -0.676 25.581 1.00 75.81 126 LEU A N 1
ATOM 964 C CA . LEU A 1 126 ? -7.922 0.782 25.447 1.00 75.81 126 LEU A CA 1
ATOM 965 C C . LEU A 1 126 ? -9.289 1.335 25.035 1.00 75.81 126 LEU A C 1
ATOM 967 O O . LEU A 1 126 ? -9.844 2.185 25.732 1.00 75.81 126 LEU A O 1
ATOM 971 N N . THR A 1 127 ? -9.817 0.916 23.880 1.00 70.69 127 THR A N 1
ATOM 972 C CA . THR A 1 127 ? -11.059 1.470 23.321 1.00 70.69 127 THR A CA 1
ATOM 973 C C . THR A 1 127 ? -11.658 0.542 22.261 1.00 70.69 127 THR A C 1
ATOM 975 O O . THR A 1 127 ? -10.934 0.085 21.385 1.00 70.69 127 THR A O 1
ATOM 978 N N . THR A 1 128 ? -12.985 0.411 22.226 1.00 70.31 128 THR A N 1
ATOM 979 C CA . THR A 1 128 ? -13.725 -0.281 21.145 1.00 70.31 128 THR A CA 1
ATOM 980 C C . THR A 1 128 ? -14.052 0.641 19.949 1.00 70.31 128 THR A C 1
ATOM 982 O O . THR A 1 128 ? -14.661 0.223 18.964 1.00 70.31 128 THR A O 1
ATOM 985 N N . ASP A 1 129 ? -13.673 1.924 20.007 1.00 74.12 129 ASP A N 1
ATOM 986 C CA . ASP A 1 129 ? -13.936 2.895 18.939 1.00 74.12 129 ASP A CA 1
ATOM 987 C C . ASP A 1 129 ? -12.932 2.730 17.782 1.00 74.12 129 ASP A C 1
ATOM 989 O O . ASP A 1 129 ? -11.783 3.175 17.858 1.00 74.12 129 ASP A O 1
ATOM 993 N N . ASN A 1 130 ? -13.388 2.146 16.672 1.00 70.69 130 ASN A N 1
ATOM 994 C CA . ASN A 1 130 ? -12.588 1.862 15.470 1.00 70.69 130 ASN A CA 1
ATOM 995 C C . ASN A 1 130 ? -11.870 3.094 14.873 1.00 70.69 130 ASN A C 1
ATOM 997 O O . ASN A 1 130 ? -10.766 2.973 14.342 1.00 70.69 130 ASN A O 1
ATOM 1001 N N . TRP A 1 131 ? -12.439 4.298 14.993 1.00 72.31 131 TRP A N 1
ATOM 1002 C CA . TRP A 1 131 ? -11.781 5.543 14.576 1.00 72.31 131 TRP A CA 1
ATOM 1003 C C . TRP A 1 131 ? -10.542 5.865 15.421 1.00 72.31 131 TRP A C 1
ATOM 1005 O O . TRP A 1 131 ? -9.531 6.315 14.883 1.00 72.31 131 TRP A O 1
ATOM 1015 N N . LYS A 1 132 ? -10.580 5.614 16.737 1.00 76.25 132 LYS A N 1
ATOM 1016 C CA . LYS A 1 132 ? -9.441 5.878 17.635 1.00 76.25 132 LYS A CA 1
ATOM 1017 C C . LYS A 1 132 ? -8.285 4.923 17.360 1.00 76.25 132 LYS A C 1
ATOM 1019 O O . LYS A 1 132 ? -7.136 5.358 17.363 1.00 76.25 132 LYS A O 1
ATOM 1024 N N . ILE A 1 133 ? -8.603 3.666 17.054 1.00 78.00 133 ILE A N 1
ATOM 1025 C CA . ILE A 1 133 ? -7.623 2.658 16.632 1.00 78.00 133 ILE A CA 1
ATOM 1026 C C . ILE A 1 133 ? -6.984 3.079 15.297 1.00 78.00 133 ILE A C 1
ATOM 1028 O O . ILE A 1 133 ? -5.764 3.073 15.173 1.00 78.00 133 ILE A O 1
ATOM 1032 N N . GLY A 1 134 ? -7.775 3.557 14.329 1.00 73.94 134 GLY A N 1
ATOM 1033 C CA . GLY A 1 134 ? -7.252 4.079 13.058 1.00 73.94 134 GLY A CA 1
ATOM 1034 C C . GLY A 1 134 ? -6.354 5.317 13.209 1.00 73.94 134 GLY A C 1
ATOM 1035 O O . GLY A 1 134 ? -5.358 5.450 12.499 1.00 73.94 134 GLY A O 1
ATOM 1036 N N . MET A 1 135 ? -6.649 6.209 14.161 1.00 77.69 135 MET A N 1
ATOM 1037 C CA . MET A 1 135 ? -5.839 7.410 14.418 1.00 77.69 135 MET A CA 1
ATOM 1038 C C . MET A 1 135 ? -4.452 7.115 15.004 1.00 77.69 135 MET A C 1
ATOM 1040 O O . MET A 1 135 ? -3.557 7.951 14.879 1.00 77.69 135 MET A O 1
ATOM 1044 N N . ILE A 1 136 ? -4.231 5.952 15.622 1.00 78.56 136 ILE A N 1
ATOM 1045 C CA . ILE A 1 136 ? -2.937 5.632 16.243 1.00 78.56 136 ILE A CA 1
ATOM 1046 C C . ILE A 1 136 ? -1.830 5.347 15.220 1.00 78.56 136 ILE A C 1
ATOM 1048 O O . ILE A 1 136 ? -0.646 5.414 15.541 1.00 78.56 136 ILE A O 1
ATOM 1052 N N . TRP A 1 137 ? -2.221 5.089 13.973 1.00 72.56 137 TRP A N 1
ATOM 1053 C CA . TRP A 1 137 ? -1.316 4.932 12.837 1.00 72.56 137 TRP A CA 1
ATOM 1054 C C . TRP A 1 137 ? -0.902 6.281 12.232 1.00 72.56 137 TRP A C 1
ATOM 1056 O O . TRP A 1 137 ? 0.052 6.352 11.459 1.00 72.56 137 TRP A O 1
ATOM 1066 N N . LEU A 1 138 ? -1.554 7.379 12.631 1.00 77.31 138 LEU A N 1
ATOM 1067 C CA . LEU A 1 138 ? -1.269 8.726 12.135 1.00 77.31 138 LEU A CA 1
ATOM 1068 C C . LEU A 1 138 ? 0.114 9.241 12.585 1.00 77.31 138 LEU A C 1
ATOM 1070 O O . LEU A 1 138 ? 0.813 9.805 11.761 1.00 77.31 138 LEU A O 1
ATOM 1074 N N . PRO A 1 139 ? 0.619 9.026 13.813 1.00 76.31 139 PRO A N 1
ATOM 1075 C CA . PRO A 1 139 ? 2.008 9.366 14.143 1.00 76.31 139 PRO A CA 1
ATOM 1076 C C . PRO A 1 139 ? 3.050 8.578 13.334 1.00 76.31 139 PRO A C 1
ATOM 1078 O O . PRO A 1 139 ? 4.081 9.138 12.966 1.00 76.31 139 PRO A O 1
ATOM 1081 N N . ALA A 1 140 ? 2.771 7.310 13.003 1.00 70.06 140 ALA A N 1
ATOM 1082 C CA . ALA A 1 140 ? 3.635 6.485 12.150 1.00 70.06 140 ALA A CA 1
ATOM 1083 C C . ALA A 1 140 ? 3.692 6.985 10.689 1.00 70.06 140 ALA A C 1
ATOM 1085 O O . ALA A 1 140 ? 4.610 6.634 9.948 1.00 70.06 140 ALA A O 1
ATOM 1086 N N . PHE A 1 141 ? 2.775 7.879 10.303 1.00 67.12 141 PHE A N 1
ATOM 1087 C CA . PHE A 1 141 ? 2.793 8.617 9.040 1.00 67.12 141 PHE A CA 1
ATOM 1088 C C . PHE A 1 141 ? 4.045 9.424 8.803 1.00 67.12 141 PHE A C 1
ATOM 1090 O O . PHE A 1 141 ? 4.632 9.336 7.729 1.00 67.12 141 PHE A O 1
ATOM 1097 N N . PHE A 1 142 ? 4.434 10.235 9.783 1.00 73.38 142 PHE A N 1
ATOM 1098 C CA . PHE A 1 142 ? 5.469 11.234 9.573 1.00 73.38 142 PHE A CA 1
ATOM 1099 C C . PHE A 1 142 ? 6.821 10.580 9.271 1.00 73.38 142 PHE A C 1
ATOM 1101 O O . PHE A 1 142 ? 7.441 10.971 8.285 1.00 73.38 142 PHE A O 1
ATOM 1108 N N . PRO A 1 143 ? 7.261 9.541 10.009 1.00 73.69 143 PRO A N 1
ATOM 1109 C CA . PRO A 1 143 ? 8.470 8.806 9.654 1.00 73.69 143 PRO A CA 1
ATOM 1110 C C . PRO A 1 143 ? 8.358 8.090 8.306 1.00 73.69 143 PRO A C 1
ATOM 1112 O O . PRO A 1 143 ? 9.336 8.050 7.568 1.00 73.69 143 PRO A O 1
ATOM 1115 N N . HIS A 1 144 ? 7.188 7.531 7.975 1.00 70.44 144 HIS A N 1
ATOM 1116 C CA . HIS A 1 144 ? 7.013 6.786 6.730 1.00 70.44 144 HIS A CA 1
ATOM 1117 C C . HIS A 1 144 ? 7.085 7.701 5.502 1.00 70.44 144 HIS A C 1
ATOM 1119 O O . HIS A 1 144 ? 7.795 7.384 4.558 1.00 70.44 144 HIS A O 1
ATOM 1125 N N . VAL A 1 145 ? 6.438 8.870 5.541 1.00 69.12 145 VAL A N 1
ATOM 1126 C CA . VAL A 1 145 ? 6.497 9.860 4.452 1.00 69.12 145 VAL A CA 1
ATOM 1127 C C . VAL A 1 145 ? 7.864 10.524 4.345 1.00 69.12 145 VAL A C 1
ATOM 1129 O O . VAL A 1 145 ? 8.293 10.829 3.243 1.00 69.12 145 VAL A O 1
ATOM 1132 N N . LEU A 1 146 ? 8.559 10.750 5.462 1.00 72.00 146 LEU A N 1
ATOM 1133 C CA . LEU A 1 146 ? 9.918 11.302 5.438 1.00 72.00 146 LEU A CA 1
ATOM 1134 C C . LEU A 1 146 ? 10.971 10.285 4.970 1.00 72.00 146 LEU A C 1
ATOM 1136 O O . LEU A 1 146 ? 12.075 10.684 4.606 1.00 72.00 146 LEU A O 1
ATOM 1140 N N . GLY A 1 147 ? 10.657 8.988 5.033 1.00 63.75 147 GLY A N 1
ATOM 1141 C CA . GLY A 1 147 ? 11.545 7.903 4.617 1.00 63.75 147 GLY A CA 1
ATOM 1142 C C . GLY A 1 147 ? 11.401 7.472 3.153 1.00 63.75 147 GLY A C 1
ATOM 1143 O O . GLY A 1 147 ? 12.255 6.720 2.684 1.00 63.75 147 GLY A O 1
ATOM 1144 N N . VAL A 1 148 ? 10.345 7.914 2.458 1.00 59.81 148 VAL A N 1
ATOM 1145 C CA . VAL A 1 148 ? 10.081 7.666 1.024 1.00 59.81 148 VAL A CA 1
ATOM 1146 C C . VAL A 1 148 ? 10.542 8.862 0.199 1.00 59.81 148 VAL A C 1
ATOM 1148 O O . VAL A 1 148 ? 11.163 8.623 -0.860 1.00 59.81 148 VAL A O 1
#

Foldseek 3Di:
DVVLCLVDPDPVVSVVVVVVVVLVVLVVVLVCQLVVLVCCQPVHDCVVVVVVVVVVVVVVVVCVVVCDPPVVSVVVCVVPPPDPPDPVVVQCPPPVSVVVVVVVVVVVVVVVVVLVVQLVVCCVPPHVRSNVSSCVSVVVVVVSSVVD

Radius of gyration: 20.65 Å; chains: 1; bounding box: 43×32×60 Å

Secondary structure (DSSP, 8-state):
-HHHHHH--SHHHHHHHHHHHHHHHHHHHHHHHHHHHHHHHHH-TTHHHHHHHHHHHHHHHHHHHH---HHHHHHHHHHS-------HHHHHT-HHHHHHHHHHHHHHHHHHHHHHHHHHHHHHHT---HHHHHHTTHHHHHHHHHH-

Organism: NCBI:txid1464854